Protein AF-A0A2W6DT19-F1 (afdb_monomer_lite)

pLDDT: mean 84.28, std 13.78, range [29.56, 94.94]

Foldseek 3Di:
DDPPQDFDKDKDKDDDPVLVVVLVVLQVVLADPPRPHDDLPPDDPVSNVSNVVSNVVSPIDMDMDTLGGCPPPVVVSVVSRVVVVVVVCVVVVNDDDDDDDDPPDD

Structure (mmCIF, N/CA/C/O backbone):
data_AF-A0A2W6DT19-F1
#
_entry.id   AF-A0A2W6DT19-F1
#
loop_
_atom_site.group_PDB
_atom_site.id
_atom_site.type_symbol
_atom_site.label_atom_id
_atom_site.label_alt_id
_atom_site.label_comp_id
_atom_site.label_asym_id
_atom_site.label_entity_id
_atom_site.label_seq_id
_atom_site.pdbx_PDB_ins_code
_atom_site.Cartn_x
_atom_site.Cartn_y
_atom_site.Cartn_z
_atom_site.occupancy
_atom_site.B_iso_or_equiv
_atom_site.auth_seq_id
_atom_site.auth_comp_id
_atom_site.auth_asym_id
_atom_site.auth_atom_id
_atom_site.pdbx_PDB_model_num
ATOM 1 N N . MET A 1 1 ? 31.521 -6.282 -8.330 1.00 31.81 1 MET A N 1
ATOM 2 C CA . MET A 1 1 ? 30.653 -5.478 -9.221 1.00 31.81 1 MET A CA 1
ATOM 3 C C . MET A 1 1 ? 29.199 -5.861 -8.966 1.00 31.81 1 MET A C 1
ATOM 5 O O . MET A 1 1 ? 28.799 -6.940 -9.372 1.00 31.81 1 MET A O 1
ATOM 9 N N . ALA A 1 2 ? 28.427 -5.040 -8.246 1.00 29.56 2 ALA A N 1
ATOM 10 C CA . ALA A 1 2 ? 26.996 -5.275 -8.023 1.00 29.56 2 ALA A CA 1
ATOM 11 C C . ALA A 1 2 ? 26.192 -4.372 -8.970 1.00 29.56 2 ALA A C 1
ATOM 13 O O . ALA A 1 2 ? 26.250 -3.147 -8.861 1.00 29.56 2 ALA A O 1
ATOM 14 N N . SER A 1 3 ? 25.495 -4.972 -9.935 1.00 41.66 3 SER A N 1
ATOM 15 C CA . SER A 1 3 ? 24.609 -4.260 -10.861 1.00 41.66 3 SER A CA 1
ATOM 16 C C . SER A 1 3 ? 23.431 -3.666 -10.078 1.00 41.66 3 SER A C 1
ATOM 18 O O . SER A 1 3 ? 22.606 -4.405 -9.548 1.00 41.66 3 SER A O 1
ATOM 20 N N . LYS A 1 4 ? 23.363 -2.332 -9.962 1.00 44.97 4 LYS A N 1
ATOM 21 C CA . LYS A 1 4 ? 22.259 -1.594 -9.319 1.00 44.97 4 LYS A CA 1
ATOM 22 C C . LYS A 1 4 ? 21.030 -1.534 -10.236 1.00 44.97 4 LYS A C 1
ATOM 24 O O . LYS A 1 4 ? 20.588 -0.450 -10.607 1.00 44.97 4 LYS A O 1
ATOM 29 N N . GLN A 1 5 ? 20.467 -2.677 -10.607 1.00 57.44 5 GLN A N 1
ATOM 30 C CA . GLN A 1 5 ? 19.097 -2.706 -11.118 1.00 57.44 5 GLN A CA 1
ATOM 31 C C . GLN A 1 5 ? 18.175 -3.142 -9.991 1.00 57.44 5 GLN A C 1
ATOM 33 O O . GLN A 1 5 ? 18.292 -4.254 -9.485 1.00 57.44 5 GLN A O 1
ATOM 38 N N . ARG A 1 6 ? 17.318 -2.212 -9.560 1.00 72.38 6 ARG A N 1
ATOM 39 C CA . ARG A 1 6 ? 16.275 -2.478 -8.572 1.00 72.38 6 ARG A CA 1
ATOM 40 C C . ARG A 1 6 ? 15.192 -3.330 -9.225 1.00 72.38 6 ARG A C 1
ATOM 42 O O . ARG A 1 6 ? 14.854 -3.116 -10.390 1.00 72.38 6 ARG A O 1
ATOM 49 N N . ASP A 1 7 ? 14.691 -4.292 -8.469 1.00 82.62 7 ASP A N 1
ATOM 50 C CA . ASP A 1 7 ? 13.514 -5.053 -8.856 1.00 82.62 7 ASP A CA 1
ATOM 51 C C . ASP A 1 7 ? 12.299 -4.126 -8.993 1.00 82.62 7 ASP A C 1
ATOM 53 O O . ASP A 1 7 ? 12.211 -3.088 -8.328 1.00 82.62 7 ASP A O 1
ATOM 57 N N . TYR A 1 8 ? 11.369 -4.505 -9.866 1.00 84.56 8 TYR A N 1
ATOM 58 C CA . TYR A 1 8 ? 10.085 -3.840 -10.000 1.00 84.56 8 TYR A CA 1
ATOM 59 C C . TYR A 1 8 ? 9.166 -4.318 -8.877 1.00 84.56 8 TYR A C 1
ATOM 61 O O . TYR A 1 8 ? 8.763 -5.483 -8.846 1.00 84.56 8 TYR A O 1
ATOM 69 N N . LEU A 1 9 ? 8.847 -3.418 -7.950 1.00 87.62 9 LEU A N 1
ATOM 70 C CA . LEU A 1 9 ? 7.953 -3.700 -6.833 1.00 87.62 9 LEU A CA 1
ATOM 71 C C . LEU A 1 9 ? 6.598 -3.044 -7.079 1.00 87.62 9 LEU A C 1
ATOM 73 O O . LEU A 1 9 ? 6.523 -1.851 -7.367 1.00 87.62 9 LEU A O 1
ATOM 77 N N . LEU A 1 10 ? 5.537 -3.821 -6.908 1.00 88.19 10 LEU A N 1
ATOM 78 C CA . LEU A 1 10 ? 4.161 -3.347 -6.875 1.00 88.19 10 LEU A CA 1
ATOM 79 C C . LEU A 1 10 ? 3.602 -3.612 -5.477 1.00 88.19 10 LEU A C 1
ATOM 81 O O . LEU A 1 10 ? 3.837 -4.672 -4.905 1.00 88.19 10 LEU A O 1
ATOM 85 N N . VAL A 1 11 ? 2.876 -2.652 -4.913 1.00 89.75 11 VAL A N 1
ATOM 86 C CA . VAL A 1 11 ? 2.263 -2.786 -3.587 1.00 89.75 11 VAL A CA 1
ATOM 87 C C . VAL A 1 11 ? 0.755 -2.687 -3.746 1.00 89.75 11 VAL A C 1
ATOM 89 O O . VAL A 1 11 ? 0.268 -1.710 -4.310 1.00 89.75 11 VAL A O 1
ATOM 92 N N . ALA A 1 12 ? 0.025 -3.679 -3.241 1.00 91.06 12 ALA A N 1
ATOM 93 C CA . ALA A 1 12 ? -1.426 -3.612 -3.108 1.00 91.06 12 ALA A CA 1
ATOM 94 C C . ALA A 1 12 ? -1.775 -3.468 -1.627 1.00 91.06 12 ALA A C 1
ATOM 96 O O . ALA A 1 12 ? -1.356 -4.290 -0.814 1.00 91.06 12 ALA A O 1
ATOM 97 N N . ALA A 1 13 ? -2.523 -2.422 -1.283 1.00 91.50 13 ALA A N 1
ATOM 98 C CA . ALA A 1 13 ? -3.056 -2.221 0.057 1.00 91.50 13 ALA A CA 1
ATOM 99 C C . ALA A 1 13 ? -4.546 -2.577 0.080 1.00 91.50 13 ALA A C 1
ATOM 101 O O . ALA A 1 13 ? -5.305 -2.149 -0.791 1.00 91.50 13 ALA A O 1
ATOM 102 N N . VAL A 1 14 ? -4.957 -3.342 1.085 1.00 90.88 14 VAL A N 1
ATOM 103 C CA . VAL A 1 14 ? -6.333 -3.776 1.317 1.00 90.88 14 VAL A CA 1
ATOM 104 C C . VAL A 1 14 ? -6.818 -3.168 2.625 1.00 90.88 14 VAL A C 1
ATOM 106 O O . VAL A 1 14 ? -6.153 -3.269 3.656 1.00 90.88 14 VAL A O 1
ATOM 109 N N . LEU A 1 15 ? -7.992 -2.542 2.572 1.00 90.12 15 LEU A N 1
ATOM 110 C CA . LEU A 1 15 ? -8.716 -2.035 3.733 1.00 90.12 15 LEU A CA 1
ATOM 111 C C . LEU A 1 15 ? -10.145 -2.569 3.711 1.00 90.12 15 LEU A C 1
ATOM 113 O O . LEU A 1 15 ? -10.714 -2.806 2.640 1.00 90.12 15 LEU A O 1
ATOM 117 N N . LEU A 1 16 ? -10.743 -2.717 4.892 1.00 88.69 16 LEU A N 1
ATOM 118 C CA . LEU A 1 16 ? -12.171 -2.987 4.991 1.00 88.69 16 LEU A CA 1
ATOM 119 C C . LEU A 1 16 ? -12.963 -1.747 4.543 1.00 88.69 16 LEU A C 1
ATOM 121 O O . LEU A 1 16 ? -12.549 -0.620 4.824 1.00 88.69 16 LEU A O 1
ATOM 125 N N . PRO A 1 17 ? -14.135 -1.917 3.900 1.00 88.31 17 PRO A N 1
ATOM 126 C CA . PRO A 1 17 ? -14.952 -0.784 3.466 1.00 88.31 17 PRO A CA 1
ATOM 127 C C . PRO A 1 17 ? -15.309 0.193 4.594 1.00 88.31 17 PRO A C 1
ATOM 129 O O . PRO A 1 17 ? -15.369 1.395 4.358 1.00 88.31 17 PRO A O 1
ATOM 132 N N . ALA A 1 18 ? -15.508 -0.314 5.816 1.00 91.12 18 ALA A N 1
ATOM 133 C CA . ALA A 1 18 ? -15.837 0.497 6.988 1.00 91.12 18 ALA A CA 1
ATOM 134 C C . ALA A 1 18 ? -14.695 1.436 7.422 1.00 91.12 18 ALA A C 1
ATOM 136 O O . ALA A 1 18 ? -14.961 2.505 7.968 1.00 91.12 18 ALA A O 1
ATOM 137 N N . ASP A 1 19 ? -13.443 1.074 7.132 1.00 91.44 19 ASP A N 1
ATOM 138 C CA . ASP A 1 19 ? -12.258 1.827 7.557 1.00 91.44 19 ASP A CA 1
ATOM 139 C C . ASP A 1 19 ? -11.777 2.816 6.487 1.00 91.44 19 ASP A C 1
ATOM 141 O O . ASP A 1 19 ? -10.959 3.696 6.762 1.00 91.44 19 ASP A O 1
ATOM 145 N N . LEU A 1 20 ? -12.299 2.707 5.259 1.00 89.94 20 LEU A N 1
ATOM 146 C CA . LEU A 1 20 ? -11.824 3.465 4.103 1.00 89.94 20 LEU A CA 1
ATOM 147 C C . LEU A 1 20 ? -11.918 4.984 4.311 1.00 89.94 20 LEU A C 1
ATOM 149 O O . LEU A 1 20 ? -10.966 5.709 4.017 1.00 89.94 20 LEU A O 1
ATOM 153 N N . ASP A 1 21 ? -13.041 5.476 4.836 1.00 92.94 21 ASP A N 1
ATOM 154 C CA . ASP A 1 21 ? -13.245 6.912 5.059 1.00 92.94 21 ASP A CA 1
ATOM 155 C C . ASP A 1 21 ? -12.357 7.452 6.183 1.00 92.94 21 ASP A C 1
ATOM 157 O O . ASP A 1 21 ? -11.815 8.557 6.075 1.00 92.94 21 ASP A O 1
ATOM 161 N N . ALA A 1 22 ? -12.172 6.671 7.249 1.00 93.94 22 ALA A N 1
ATOM 162 C CA . ALA A 1 22 ? -11.287 7.027 8.351 1.00 93.94 22 ALA A CA 1
ATOM 163 C C . ALA A 1 22 ? -9.827 7.081 7.879 1.00 93.94 22 ALA A C 1
ATOM 165 O O . ALA A 1 22 ? -9.154 8.093 8.079 1.00 93.94 22 ALA A O 1
ATOM 166 N N . ALA A 1 23 ? -9.369 6.053 7.160 1.00 93.44 23 ALA A N 1
ATOM 167 C CA . ALA A 1 23 ? -8.036 6.006 6.569 1.00 93.44 23 ALA A CA 1
ATOM 168 C C . ALA A 1 23 ? -7.798 7.183 5.612 1.00 93.44 23 ALA A C 1
ATOM 170 O O . ALA A 1 23 ? -6.770 7.861 5.690 1.00 93.44 23 ALA A O 1
ATOM 171 N N . ARG A 1 24 ? -8.779 7.496 4.753 1.00 91.38 24 ARG A N 1
ATOM 172 C CA . ARG A 1 24 ? -8.707 8.642 3.842 1.00 91.38 24 ARG A CA 1
ATOM 173 C C . ARG A 1 24 ? -8.558 9.951 4.613 1.00 91.38 24 ARG A C 1
ATOM 175 O O . ARG A 1 24 ? -7.678 10.738 4.284 1.00 91.38 24 ARG A O 1
ATOM 182 N N . ARG A 1 25 ? -9.358 10.182 5.658 1.00 93.44 25 ARG A N 1
ATOM 183 C CA . ARG A 1 25 ? -9.247 11.388 6.501 1.00 93.44 25 ARG A CA 1
ATOM 184 C C . ARG A 1 25 ? -7.868 11.506 7.150 1.00 93.44 25 ARG A C 1
ATOM 186 O O . ARG A 1 25 ? -7.262 12.572 7.056 1.00 93.44 25 ARG A O 1
ATOM 193 N N . THR A 1 26 ? -7.360 10.421 7.732 1.00 94.44 26 THR A N 1
ATOM 194 C CA . THR A 1 26 ? -6.030 10.372 8.359 1.00 94.44 26 THR A CA 1
ATOM 195 C C . THR A 1 26 ? -4.928 10.761 7.374 1.00 94.44 26 THR A C 1
ATOM 197 O O . THR A 1 26 ? -4.109 11.628 7.672 1.00 94.44 26 THR A O 1
ATOM 200 N N . LEU A 1 27 ? -4.929 10.182 6.170 1.00 92.06 27 LEU A N 1
ATOM 201 C CA . LEU A 1 27 ? -3.906 10.477 5.163 1.00 92.06 27 LEU A CA 1
ATOM 202 C C . LEU A 1 27 ? -4.066 11.878 4.556 1.00 92.06 27 LEU A C 1
ATOM 204 O O . LEU A 1 27 ? -3.075 12.577 4.351 1.00 92.06 27 LEU A O 1
ATOM 208 N N . HIS A 1 28 ? -5.296 12.332 4.303 1.00 91.25 28 HIS A N 1
ATOM 209 C CA . HIS A 1 28 ? -5.544 13.676 3.774 1.00 91.25 28 HIS A CA 1
ATOM 210 C C . HIS A 1 28 ? -5.123 14.781 4.748 1.00 91.25 28 HIS A C 1
ATOM 212 O O . HIS A 1 28 ? -4.642 15.817 4.298 1.00 91.25 28 HIS A O 1
ATOM 218 N N . ALA A 1 29 ? -5.234 14.559 6.061 1.00 92.06 29 ALA A N 1
ATOM 219 C CA . ALA A 1 29 ? -4.782 15.517 7.072 1.00 92.06 29 ALA A CA 1
ATOM 220 C C . ALA A 1 29 ? -3.263 15.779 7.025 1.00 92.06 29 ALA A C 1
ATOM 222 O O . ALA A 1 29 ? -2.795 16.806 7.511 1.00 92.06 29 ALA A O 1
ATOM 223 N N . LEU A 1 30 ? -2.487 14.875 6.418 1.00 91.88 30 LEU A N 1
ATOM 224 C CA . LEU A 1 30 ? -1.043 15.032 6.248 1.00 91.88 30 LEU A CA 1
ATOM 225 C C . LEU A 1 30 ? -0.658 15.809 4.985 1.00 91.88 30 LEU A C 1
ATOM 227 O O . LEU A 1 30 ? 0.513 16.174 4.837 1.00 91.88 30 LEU A O 1
ATOM 231 N N . VAL A 1 31 ? -1.595 16.051 4.067 1.00 90.81 31 VAL A N 1
ATOM 232 C CA . VAL A 1 31 ? -1.347 16.784 2.821 1.00 90.81 31 VAL A CA 1
ATOM 233 C C . VAL A 1 31 ? -1.186 18.272 3.135 1.00 90.81 31 VAL A C 1
ATOM 235 O O . VAL A 1 31 ? -2.089 18.905 3.675 1.00 90.81 31 VAL A O 1
ATOM 238 N N . MET A 1 32 ? -0.025 18.845 2.807 1.00 87.06 32 MET A N 1
ATOM 239 C CA . MET A 1 32 ? 0.245 20.265 3.058 1.00 87.06 32 MET A CA 1
ATOM 240 C C . MET A 1 32 ? -0.464 21.174 2.040 1.00 87.06 32 MET A C 1
ATOM 242 O O . MET A 1 32 ? -0.750 20.742 0.920 1.00 87.06 32 MET A O 1
ATOM 246 N N . PRO A 1 33 ? -0.703 22.456 2.371 1.00 85.75 33 PRO A N 1
ATOM 247 C CA . PRO A 1 33 ? -1.210 23.426 1.404 1.00 85.75 33 PRO A CA 1
ATOM 248 C C . PRO A 1 33 ? -0.373 23.439 0.114 1.00 85.75 33 PRO A C 1
ATOM 250 O O . PRO A 1 33 ? 0.854 23.483 0.157 1.00 85.75 33 PRO A O 1
ATOM 253 N N . GLY A 1 34 ? -1.041 23.370 -1.041 1.00 85.12 34 GLY A N 1
ATOM 254 C CA . GLY A 1 34 ? -0.395 23.311 -2.361 1.00 85.12 34 GLY A CA 1
ATOM 255 C C . GLY A 1 34 ? 0.066 21.915 -2.801 1.00 85.12 34 GLY A C 1
ATOM 256 O O . GLY A 1 34 ? 0.410 21.726 -3.968 1.00 85.12 34 GLY A O 1
ATOM 257 N N . GLN A 1 35 ? 0.022 20.913 -1.920 1.00 83.31 35 GLN A N 1
ATOM 258 C CA . GLN A 1 35 ? 0.304 19.523 -2.262 1.00 83.31 35 GLN A CA 1
ATOM 259 C C . GLN A 1 35 ? -0.986 18.825 -2.718 1.00 83.31 35 GLN A C 1
ATOM 261 O O . GLN A 1 35 ? -1.997 18.848 -2.027 1.00 83.31 35 GLN A O 1
ATOM 266 N N . ARG A 1 36 ? -0.968 18.182 -3.894 1.00 82.38 36 ARG A N 1
ATOM 267 C CA . ARG A 1 36 ? -2.125 17.405 -4.390 1.00 82.38 36 ARG A CA 1
ATOM 268 C C . ARG A 1 36 ? -2.147 15.963 -3.880 1.00 82.38 36 ARG A C 1
ATOM 270 O O . ARG A 1 36 ? -3.217 15.374 -3.790 1.00 82.38 36 ARG A O 1
ATOM 277 N N . ARG A 1 37 ? -0.973 15.389 -3.598 1.00 83.69 37 ARG A N 1
ATOM 278 C CA . ARG A 1 37 ? -0.774 13.987 -3.190 1.00 83.69 37 ARG A CA 1
ATOM 279 C C . ARG A 1 37 ? 0.379 13.888 -2.196 1.00 83.69 37 ARG A C 1
ATOM 281 O O . ARG A 1 37 ? 1.356 14.624 -2.339 1.00 83.69 37 ARG A O 1
ATOM 288 N N . LEU A 1 38 ? 0.309 12.960 -1.242 1.00 85.44 38 LEU A N 1
ATOM 289 C CA . LEU A 1 38 ? 1.443 12.642 -0.368 1.00 85.44 38 LEU A CA 1
ATOM 290 C C . LEU A 1 38 ? 2.608 12.095 -1.206 1.00 85.44 38 LEU A C 1
ATOM 292 O O . LEU A 1 38 ? 2.453 11.102 -1.908 1.00 85.44 38 LEU A O 1
ATOM 296 N N . HIS A 1 39 ? 3.775 12.738 -1.140 1.00 83.38 39 HIS A N 1
ATOM 297 C CA . HIS A 1 39 ? 4.970 12.302 -1.860 1.00 83.38 39 HIS A CA 1
ATOM 298 C C . HIS A 1 39 ? 6.146 12.197 -0.899 1.00 83.38 39 HIS A C 1
ATOM 300 O O . HIS A 1 39 ? 6.654 13.204 -0.422 1.00 83.38 39 HIS A O 1
ATOM 306 N N . ILE A 1 40 ? 6.612 10.977 -0.637 1.00 84.50 40 ILE A N 1
ATOM 307 C CA . ILE A 1 40 ? 7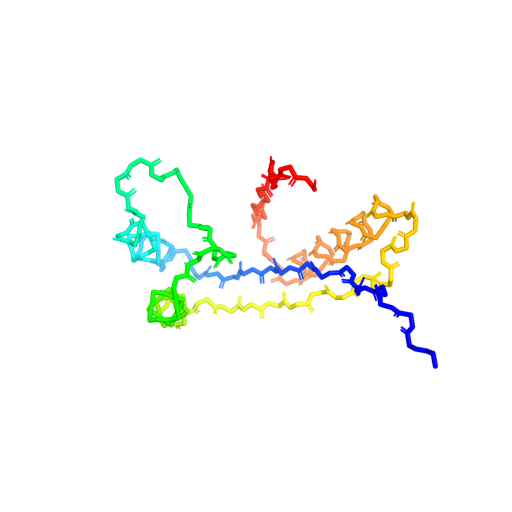.552 10.720 0.458 1.00 84.50 40 ILE A CA 1
ATOM 308 C C . ILE A 1 40 ? 9.019 11.038 0.118 1.00 84.50 40 ILE A C 1
ATOM 310 O O . ILE A 1 40 ? 9.820 11.288 1.016 1.00 84.50 40 ILE A O 1
ATOM 314 N N . LYS A 1 41 ? 9.406 11.050 -1.168 1.00 83.81 41 LYS A N 1
ATOM 315 C CA . LYS A 1 41 ? 10.821 11.086 -1.610 1.00 83.81 41 LYS A CA 1
ATOM 316 C C . LYS A 1 41 ? 11.604 12.283 -1.064 1.00 83.81 41 LYS A C 1
ATOM 318 O O . LYS A 1 41 ? 12.781 12.141 -0.752 1.00 83.81 41 LYS A O 1
ATOM 323 N N . LYS A 1 42 ? 10.958 13.450 -0.969 1.00 85.62 42 LYS A N 1
ATOM 324 C CA . LYS A 1 42 ? 11.578 14.727 -0.567 1.00 85.62 42 LYS A CA 1
ATOM 325 C C . LYS A 1 42 ? 11.217 15.165 0.857 1.00 85.62 42 LYS A C 1
ATOM 327 O O . LYS A 1 42 ? 11.597 16.256 1.264 1.00 85.62 42 LYS A O 1
ATOM 332 N N . GLU A 1 43 ? 10.496 14.334 1.604 1.00 88.69 43 GLU A N 1
ATOM 333 C CA . GLU A 1 43 ? 10.093 14.664 2.972 1.00 88.69 43 GLU A CA 1
ATOM 334 C C . GLU A 1 43 ? 11.288 14.620 3.929 1.00 88.69 43 GLU A C 1
ATOM 336 O O . GLU A 1 43 ? 12.216 13.823 3.748 1.00 88.69 43 GLU A O 1
ATOM 341 N N . SER A 1 44 ? 11.258 15.455 4.970 1.00 91.88 44 SER A N 1
ATOM 342 C CA . SER A 1 44 ? 12.223 15.384 6.071 1.00 91.88 44 SER A CA 1
ATOM 343 C C . SER A 1 44 ? 12.054 14.077 6.851 1.00 91.88 44 SER A C 1
ATOM 345 O O . SER A 1 44 ? 10.997 13.449 6.807 1.00 91.88 44 SER A O 1
ATOM 347 N N . ASN A 1 45 ? 13.078 13.644 7.592 1.00 94.12 45 ASN A N 1
ATOM 348 C CA . ASN A 1 45 ? 12.983 12.405 8.375 1.00 94.12 45 ASN A CA 1
ATOM 349 C C . ASN A 1 45 ? 11.829 12.411 9.399 1.00 94.12 45 ASN A C 1
ATOM 351 O O . ASN A 1 45 ? 11.083 11.433 9.409 1.00 94.12 45 ASN A O 1
ATOM 355 N N . PRO A 1 46 ? 11.601 13.486 10.186 1.00 94.31 46 PRO A N 1
ATOM 356 C CA . PRO A 1 46 ? 10.459 13.539 11.101 1.00 94.31 46 PRO A CA 1
ATOM 357 C C . PRO A 1 46 ? 9.114 13.432 10.378 1.00 94.31 46 PRO A C 1
ATOM 359 O O . PRO A 1 46 ? 8.222 12.709 10.811 1.00 94.31 46 PRO A O 1
ATOM 362 N N . ARG A 1 47 ? 8.974 14.110 9.233 1.00 92.88 47 ARG A N 1
ATOM 363 C CA . ARG A 1 47 ? 7.731 14.083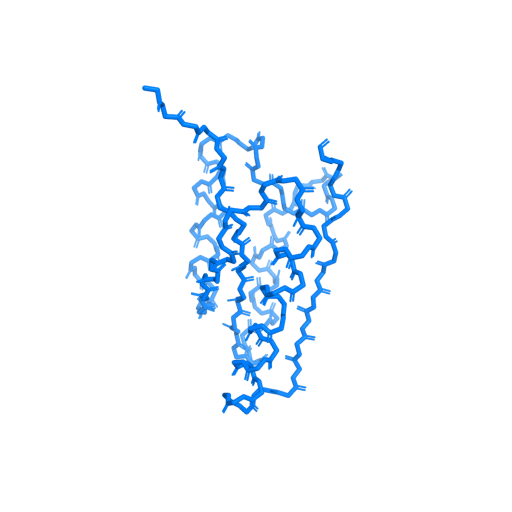 8.459 1.00 92.88 47 ARG A CA 1
ATOM 364 C C . ARG A 1 47 ? 7.496 12.730 7.791 1.00 92.88 47 ARG A C 1
ATOM 366 O O . ARG A 1 47 ? 6.369 12.251 7.762 1.00 92.88 47 ARG A O 1
ATOM 373 N N . ARG A 1 48 ? 8.561 12.083 7.314 1.00 94.25 48 ARG A N 1
ATOM 374 C CA . ARG A 1 48 ? 8.523 10.713 6.793 1.00 94.25 48 ARG A CA 1
ATOM 375 C C . ARG A 1 48 ? 8.022 9.728 7.848 1.00 94.25 48 ARG A C 1
ATOM 377 O O . ARG A 1 48 ? 7.160 8.920 7.528 1.00 94.25 48 ARG A O 1
ATOM 384 N N . ALA A 1 49 ? 8.542 9.818 9.074 1.00 94.44 49 ALA A N 1
ATOM 385 C CA . ALA A 1 49 ? 8.103 8.982 10.189 1.00 94.44 49 ALA A CA 1
ATOM 386 C C . ALA A 1 49 ? 6.611 9.192 10.481 1.00 94.44 49 ALA A C 1
ATOM 388 O O . ALA A 1 49 ? 5.855 8.233 10.437 1.00 94.44 49 ALA A O 1
ATOM 389 N N . ALA A 1 5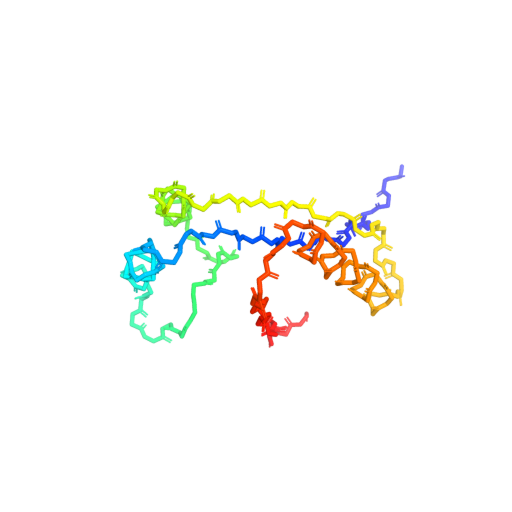0 ? 6.165 10.447 10.608 1.00 94.06 50 ALA A N 1
ATOM 390 C CA . ALA A 1 50 ? 4.752 10.759 10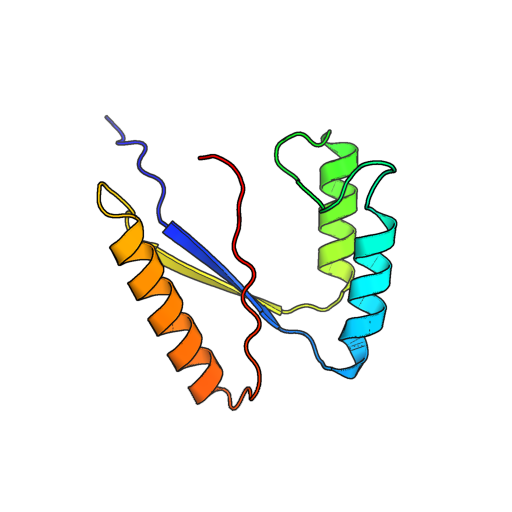.835 1.00 94.06 50 ALA A CA 1
ATOM 391 C C . ALA A 1 50 ? 3.820 10.211 9.736 1.00 94.06 50 ALA A C 1
ATOM 393 O O . ALA A 1 50 ? 2.728 9.731 10.030 1.00 94.06 50 ALA A O 1
ATOM 394 N N . ILE A 1 51 ? 4.245 10.257 8.466 1.00 93.75 51 ILE A N 1
ATOM 395 C CA . ILE A 1 51 ? 3.487 9.665 7.353 1.00 93.75 51 ILE A CA 1
ATOM 396 C C . ILE A 1 51 ? 3.416 8.139 7.485 1.00 93.75 51 ILE A C 1
ATOM 398 O O . ILE A 1 51 ? 2.346 7.565 7.298 1.00 93.75 51 ILE A O 1
ATOM 402 N N . ILE A 1 52 ? 4.534 7.481 7.799 1.00 93.31 52 ILE A N 1
ATOM 403 C CA . ILE A 1 52 ? 4.585 6.022 7.970 1.00 93.31 52 ILE A CA 1
ATOM 404 C C . ILE A 1 52 ? 3.704 5.589 9.147 1.00 93.31 52 ILE A C 1
ATOM 406 O O . ILE A 1 52 ? 2.906 4.669 8.987 1.00 93.31 52 ILE A O 1
ATOM 410 N N . ASP A 1 53 ? 3.787 6.283 10.281 1.00 94.94 53 ASP A N 1
ATOM 411 C CA . ASP A 1 53 ? 2.985 5.996 11.473 1.00 94.94 53 ASP A CA 1
ATOM 412 C C . ASP A 1 53 ? 1.485 6.146 11.186 1.00 94.94 53 ASP A C 1
ATOM 414 O O . ASP A 1 53 ? 0.673 5.315 11.593 1.00 94.94 53 ASP A O 1
ATOM 418 N N . ALA A 1 54 ? 1.107 7.174 10.422 1.00 94.62 54 ALA A N 1
ATOM 419 C CA . ALA A 1 54 ? -0.273 7.377 10.004 1.00 94.62 54 ALA A CA 1
ATOM 420 C C . ALA A 1 54 ? -0.772 6.302 9.030 1.00 94.62 54 ALA A C 1
ATOM 422 O O . ALA A 1 54 ? -1.930 5.913 9.113 1.00 94.62 54 ALA A O 1
ATOM 423 N N . ILE A 1 55 ? 0.073 5.808 8.119 1.00 92.81 55 ILE A N 1
ATOM 424 C CA . ILE A 1 55 ? -0.282 4.676 7.249 1.00 92.81 55 ILE A CA 1
ATOM 425 C C . ILE A 1 55 ? -0.465 3.412 8.098 1.00 92.81 55 ILE A C 1
ATOM 427 O O . ILE A 1 55 ? -1.467 2.715 7.944 1.00 92.81 55 ILE A O 1
ATOM 431 N N . ALA A 1 56 ? 0.459 3.142 9.023 1.00 93.31 56 ALA A N 1
ATOM 432 C CA . ALA A 1 56 ? 0.409 1.972 9.895 1.00 93.31 56 ALA A CA 1
ATOM 433 C C . ALA A 1 56 ? -0.830 1.962 10.808 1.00 93.31 56 ALA A C 1
ATOM 435 O O . ALA A 1 56 ? -1.361 0.895 11.109 1.00 93.31 56 ALA A O 1
ATOM 436 N N . SER A 1 57 ? -1.334 3.134 11.207 1.00 94.12 57 SER A N 1
ATOM 437 C CA . SER A 1 57 ? -2.536 3.243 12.042 1.00 94.12 57 SER A CA 1
ATOM 438 C C . SER A 1 57 ? -3.856 3.051 11.287 1.00 94.12 57 SER A C 1
ATOM 440 O O . SER A 1 57 ? -4.895 2.909 11.926 1.00 94.12 57 SER A O 1
ATOM 442 N N . THR A 1 58 ? -3.845 3.000 9.947 1.00 93.12 58 THR A N 1
ATOM 443 C CA . THR A 1 58 ? -5.070 2.786 9.148 1.00 93.12 58 THR A CA 1
ATOM 444 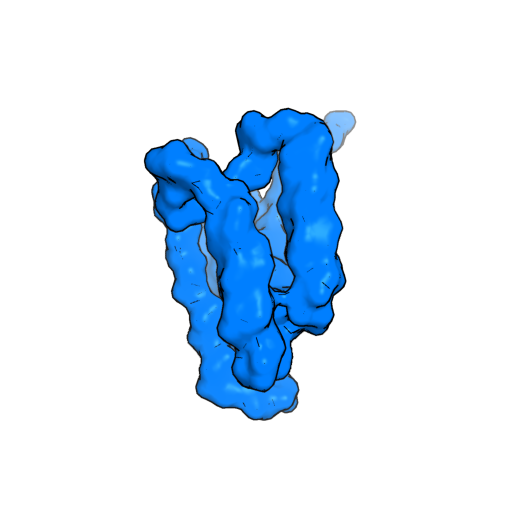C C . THR A 1 58 ? -5.622 1.361 9.219 1.00 93.12 58 THR A C 1
ATOM 446 O O . THR A 1 58 ? -6.740 1.130 8.768 1.00 93.12 58 THR A O 1
ATOM 449 N N . GLY A 1 59 ? -4.839 0.399 9.720 1.00 87.88 59 GLY A N 1
ATOM 450 C CA . GLY A 1 59 ? -5.197 -1.022 9.681 1.00 87.88 59 GLY A CA 1
ATOM 451 C C . GLY A 1 59 ? -5.082 -1.661 8.291 1.00 87.88 59 GLY A C 1
ATOM 452 O O . GLY A 1 59 ? -5.493 -2.806 8.115 1.00 87.88 59 GLY A O 1
ATOM 453 N N . ALA A 1 60 ? -4.521 -0.954 7.303 1.00 91.44 60 ALA A N 1
ATOM 454 C CA . ALA A 1 60 ? -4.307 -1.499 5.970 1.00 91.44 60 ALA A CA 1
ATOM 455 C C . ALA A 1 60 ? -3.348 -2.698 5.994 1.00 91.44 60 ALA A C 1
ATOM 457 O O . ALA A 1 60 ? -2.245 -2.623 6.539 1.00 91.44 60 ALA A O 1
ATOM 458 N N . ALA A 1 61 ? -3.739 -3.781 5.327 1.00 91.12 61 ALA A N 1
ATOM 459 C CA . ALA A 1 61 ? -2.841 -4.882 5.010 1.00 91.12 61 ALA A CA 1
ATOM 460 C C . ALA A 1 61 ? -2.199 -4.610 3.648 1.00 91.12 61 ALA A C 1
ATOM 462 O O . ALA A 1 61 ? -2.905 -4.322 2.684 1.00 91.12 61 ALA A O 1
ATOM 463 N N . ALA A 1 62 ? -0.874 -4.690 3.552 1.00 91.81 62 ALA A N 1
ATOM 464 C CA . ALA A 1 62 ? -0.160 -4.460 2.301 1.00 91.81 62 ALA A CA 1
ATOM 465 C C . ALA A 1 62 ? 0.587 -5.717 1.851 1.00 91.81 62 ALA A C 1
ATOM 467 O O . ALA A 1 62 ? 1.356 -6.296 2.618 1.00 91.81 62 ALA A O 1
ATOM 468 N N . THR A 1 63 ? 0.410 -6.082 0.583 1.00 93.19 63 THR A N 1
ATOM 469 C CA . THR A 1 63 ? 1.152 -7.157 -0.084 1.00 93.19 63 THR A CA 1
ATOM 470 C C . THR 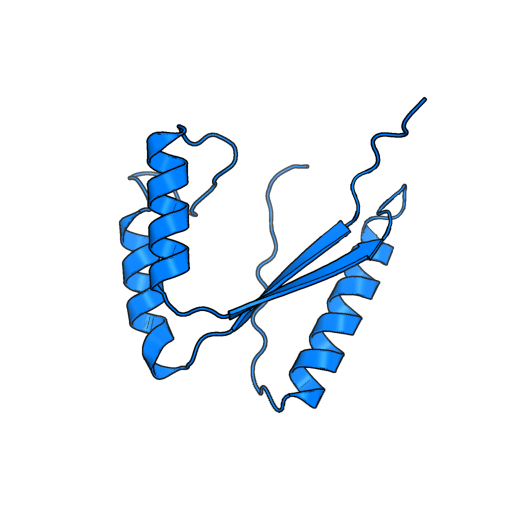A 1 63 ? 2.130 -6.550 -1.083 1.00 93.19 63 THR A C 1
ATOM 472 O O . THR A 1 63 ? 1.755 -5.694 -1.888 1.00 93.19 63 THR A O 1
ATOM 475 N N . ILE A 1 64 ? 3.391 -6.989 -1.033 1.00 91.44 64 ILE A N 1
ATOM 476 C CA . ILE A 1 64 ? 4.445 -6.564 -1.960 1.00 91.44 64 ILE A CA 1
ATOM 477 C C . ILE A 1 64 ? 4.650 -7.657 -3.007 1.00 91.44 64 ILE A C 1
ATOM 479 O O . ILE A 1 64 ? 5.077 -8.764 -2.686 1.00 91.44 64 ILE A O 1
ATOM 483 N N . TYR A 1 65 ? 4.407 -7.319 -4.266 1.00 90.38 65 TYR A N 1
ATOM 484 C CA . TYR A 1 65 ? 4.667 -8.168 -5.420 1.00 90.38 65 TYR A CA 1
ATOM 485 C C . TYR A 1 65 ? 5.995 -7.749 -6.041 1.00 90.38 65 TYR A C 1
ATOM 487 O O . TYR A 1 65 ? 6.180 -6.591 -6.421 1.00 90.38 65 TYR A O 1
ATOM 495 N N . ASN A 1 66 ? 6.925 -8.693 -6.153 1.00 89.06 66 ASN A N 1
ATOM 496 C CA . ASN A 1 66 ? 8.192 -8.489 -6.842 1.00 89.06 66 ASN A CA 1
ATOM 497 C C . ASN A 1 66 ? 8.103 -9.110 -8.243 1.00 89.06 66 ASN A C 1
ATOM 499 O O . ASN A 1 66 ? 8.061 -10.330 -8.378 1.00 89.06 66 ASN A O 1
ATOM 503 N N . ALA A 1 67 ? 8.080 -8.271 -9.281 1.00 86.56 67 ALA A N 1
ATOM 504 C CA . ALA A 1 67 ? 8.032 -8.709 -10.679 1.00 86.56 67 ALA A CA 1
ATOM 505 C C . ALA A 1 67 ? 9.433 -8.963 -11.278 1.00 86.56 67 ALA A C 1
ATOM 507 O O . ALA A 1 67 ? 9.593 -9.071 -12.495 1.00 86.56 67 ALA A O 1
ATOM 508 N N . GLY A 1 68 ? 10.456 -9.063 -10.428 1.00 83.06 68 GLY A N 1
ATOM 509 C CA . GLY A 1 68 ? 11.847 -9.251 -10.807 1.00 83.06 68 GLY A CA 1
ATOM 510 C C . GLY A 1 68 ? 12.474 -7.990 -11.397 1.00 83.06 68 GLY A C 1
ATOM 511 O O . GLY A 1 68 ? 11.974 -6.873 -11.252 1.00 83.06 68 GLY A O 1
ATOM 512 N N . ARG A 1 69 ? 13.612 -8.154 -12.075 1.00 79.94 69 ARG A N 1
ATOM 513 C CA . ARG A 1 69 ? 14.367 -7.023 -12.625 1.00 79.94 69 ARG A CA 1
ATOM 514 C C . ARG A 1 69 ? 13.592 -6.342 -13.751 1.00 79.94 69 ARG A C 1
ATOM 516 O O . ARG A 1 69 ? 13.403 -6.929 -14.812 1.00 79.94 69 ARG A O 1
ATOM 523 N N . ALA A 1 70 ? 13.274 -5.062 -13.560 1.00 68.56 70 ALA A N 1
ATOM 524 C CA . ALA A 1 70 ? 12.614 -4.246 -14.582 1.00 68.56 70 ALA A CA 1
ATOM 525 C C . ALA A 1 70 ? 13.497 -4.020 -15.826 1.00 68.56 70 ALA A C 1
ATOM 527 O O . ALA A 1 70 ? 12.996 -3.863 -16.937 1.00 68.56 70 ALA A O 1
ATOM 528 N N . GLY A 1 71 ? 14.827 -4.071 -15.673 1.00 68.69 71 GLY A N 1
ATOM 529 C CA . GLY A 1 71 ? 15.753 -4.124 -16.804 1.00 68.69 71 GLY A CA 1
ATOM 530 C C . GLY A 1 71 ? 15.550 -2.995 -17.827 1.00 68.69 71 GLY A C 1
ATOM 531 O O . GLY A 1 71 ? 15.354 -1.839 -17.472 1.00 68.69 71 GLY A O 1
ATOM 532 N N . ARG A 1 72 ? 15.599 -3.352 -19.118 1.00 66.06 72 ARG A N 1
ATOM 533 C CA . ARG A 1 72 ? 15.199 -2.495 -20.253 1.00 66.06 72 ARG A CA 1
ATOM 534 C C . ARG A 1 72 ? 13.701 -2.594 -20.584 1.00 66.06 72 ARG A C 1
ATOM 536 O O . ARG A 1 72 ? 13.274 -2.028 -21.582 1.00 66.06 72 ARG A O 1
ATOM 543 N N . ASN A 1 73 ? 12.925 -3.356 -19.813 1.00 81.25 73 ASN A N 1
ATOM 544 C CA . ASN A 1 73 ? 11.546 -3.698 -20.148 1.00 81.25 73 ASN A CA 1
ATOM 545 C C . ASN A 1 73 ? 10.624 -3.546 -18.932 1.00 81.25 73 ASN A C 1
ATOM 547 O O . ASN A 1 73 ? 9.957 -4.483 -18.494 1.00 81.25 73 ASN A O 1
ATOM 551 N N . GLU A 1 74 ? 10.609 -2.332 -18.385 1.00 81.56 74 GLU A N 1
ATOM 552 C CA . GLU A 1 74 ? 9.759 -1.957 -17.256 1.00 81.56 74 GLU A CA 1
ATOM 553 C C . GLU A 1 74 ? 8.274 -2.189 -17.555 1.00 81.56 74 GLU A C 1
ATOM 555 O O . GLU A 1 74 ? 7.529 -2.622 -16.679 1.00 81.56 74 GLU A O 1
ATOM 560 N N . LEU A 1 75 ? 7.859 -1.998 -18.812 1.00 84.62 75 LEU A N 1
ATOM 561 C CA . LEU A 1 75 ? 6.498 -2.279 -19.258 1.00 84.62 75 LEU A CA 1
ATOM 562 C C . LEU A 1 75 ? 6.112 -3.748 -19.032 1.00 84.62 75 LEU A C 1
ATOM 564 O O . LEU A 1 75 ? 5.049 -4.012 -18.476 1.00 84.62 75 LEU A O 1
ATOM 568 N N . ALA A 1 76 ? 6.980 -4.696 -19.402 1.00 85.94 76 ALA A N 1
ATOM 569 C CA . ALA A 1 76 ? 6.719 -6.119 -19.184 1.00 85.94 76 ALA A CA 1
ATOM 570 C C . ALA A 1 76 ? 6.714 -6.491 -17.694 1.00 85.94 76 ALA A C 1
ATOM 572 O O . ALA A 1 76 ? 5.878 -7.285 -17.262 1.00 85.94 76 ALA A O 1
ATOM 573 N N . ALA A 1 77 ? 7.606 -5.899 -16.891 1.00 86.81 77 ALA A N 1
ATOM 574 C CA . ALA A 1 77 ? 7.612 -6.111 -15.443 1.00 86.81 77 ALA A CA 1
ATOM 575 C C . ALA A 1 77 ? 6.321 -5.582 -14.792 1.00 86.81 77 ALA A C 1
ATOM 577 O O . ALA A 1 77 ? 5.699 -6.277 -13.988 1.00 86.81 77 ALA A O 1
ATOM 578 N N . ARG A 1 78 ? 5.861 -4.395 -15.207 1.00 86.06 78 ARG A N 1
ATOM 579 C CA . ARG A 1 78 ? 4.585 -3.812 -14.778 1.00 86.06 78 ARG A CA 1
ATOM 580 C C . ARG A 1 78 ? 3.398 -4.680 -15.174 1.00 86.06 78 ARG A C 1
ATOM 582 O O . ARG A 1 78 ? 2.524 -4.921 -14.346 1.00 86.06 78 ARG A O 1
ATOM 589 N N . GLU A 1 79 ? 3.355 -5.146 -16.419 1.00 88.94 79 GLU A N 1
ATOM 590 C CA . GLU A 1 79 ? 2.286 -6.022 -16.898 1.00 88.94 79 GLU A CA 1
ATOM 591 C C . GLU A 1 79 ? 2.230 -7.322 -16.085 1.00 88.94 79 GLU A C 1
ATOM 593 O O . GLU A 1 79 ? 1.164 -7.704 -15.603 1.00 88.94 79 GLU A O 1
ATOM 598 N N . SER A 1 80 ? 3.379 -7.968 -15.876 1.00 88.69 80 SER A N 1
ATOM 599 C CA . SER A 1 80 ? 3.495 -9.191 -15.074 1.00 88.69 80 SER A CA 1
ATOM 600 C C . SER A 1 80 ? 3.038 -8.983 -13.624 1.00 88.69 80 SER A C 1
ATOM 602 O O . SER A 1 80 ? 2.233 -9.759 -13.095 1.00 88.69 80 SER A O 1
ATOM 604 N N . GLY A 1 81 ? 3.483 -7.889 -12.996 1.00 89.94 81 GLY A N 1
ATOM 605 C CA . GLY A 1 81 ? 3.066 -7.514 -11.646 1.00 89.94 81 GLY A CA 1
ATOM 606 C C . GLY A 1 81 ? 1.557 -7.290 -11.552 1.00 89.94 81 GLY A C 1
ATOM 607 O O . GLY A 1 81 ? 0.904 -7.851 -10.675 1.00 89.94 81 GLY A O 1
ATOM 608 N N . LEU A 1 82 ? 0.978 -6.541 -12.495 1.00 89.75 82 LEU A N 1
ATOM 609 C CA . LEU A 1 82 ? -0.458 -6.265 -12.506 1.00 89.75 82 LEU A CA 1
ATOM 610 C C . LEU A 1 82 ? -1.292 -7.532 -12.732 1.00 89.75 82 LEU A C 1
ATOM 612 O O . LEU A 1 82 ? -2.304 -7.718 -12.061 1.00 89.75 82 LEU A O 1
ATOM 616 N N . ARG A 1 83 ? -0.864 -8.429 -13.630 1.00 92.38 83 ARG A N 1
ATOM 617 C CA . ARG A 1 83 ? -1.529 -9.727 -13.844 1.00 92.38 83 ARG A CA 1
ATOM 618 C C . ARG A 1 83 ? -1.549 -10.559 -12.565 1.00 92.38 83 ARG A C 1
ATOM 620 O O . ARG A 1 83 ? -2.585 -11.130 -12.237 1.00 92.38 83 ARG A O 1
ATOM 627 N N . THR A 1 84 ? -0.434 -10.581 -11.837 1.00 92.69 84 THR A N 1
ATOM 628 C CA . THR A 1 84 ? -0.332 -11.281 -10.550 1.00 92.69 84 THR A CA 1
ATOM 629 C C . THR A 1 84 ? -1.298 -10.696 -9.521 1.00 92.69 84 THR A C 1
ATOM 631 O O . THR A 1 84 ? -2.051 -11.448 -8.911 1.00 92.69 84 THR A O 1
ATOM 634 N N . VAL A 1 85 ? -1.349 -9.365 -9.383 1.00 92.62 85 VAL A N 1
ATOM 635 C CA . VAL A 1 85 ? -2.291 -8.695 -8.466 1.00 92.62 85 VAL A CA 1
ATOM 636 C C . VAL A 1 85 ? -3.736 -9.018 -8.819 1.00 92.62 85 VAL A C 1
ATOM 638 O O . VAL A 1 85 ? -4.515 -9.364 -7.941 1.00 92.62 85 VAL A O 1
ATOM 641 N N . VAL A 1 86 ? -4.112 -8.929 -10.096 1.00 92.50 86 VAL A N 1
ATOM 642 C CA . VAL A 1 86 ? -5.491 -9.204 -10.528 1.00 92.50 86 VAL A CA 1
ATOM 643 C C . VAL A 1 86 ? -5.887 -10.652 -10.235 1.00 92.50 86 VAL A C 1
ATOM 645 O O . VAL A 1 86 ? -6.999 -10.890 -9.764 1.00 92.50 86 VAL A O 1
ATOM 648 N N . ALA A 1 87 ? -4.990 -11.610 -10.481 1.00 92.88 87 ALA A N 1
ATOM 649 C CA . ALA A 1 87 ? -5.241 -13.016 -10.181 1.00 92.88 87 ALA A CA 1
ATOM 650 C C . ALA A 1 87 ? -5.423 -13.259 -8.674 1.00 92.88 87 ALA A C 1
ATOM 652 O O . ALA A 1 87 ? -6.371 -13.932 -8.277 1.00 92.88 87 ALA A O 1
ATOM 653 N N . ASP A 1 88 ? -4.555 -12.673 -7.847 1.00 92.50 88 ASP A N 1
ATOM 654 C CA . ASP A 1 88 ? -4.599 -12.800 -6.387 1.00 92.50 88 ASP A CA 1
ATOM 655 C C . ASP A 1 88 ? -5.874 -12.176 -5.799 1.00 92.50 88 ASP A C 1
ATOM 657 O O . ASP A 1 88 ? -6.630 -12.817 -5.070 1.00 92.50 88 ASP A O 1
ATOM 661 N N . VAL A 1 89 ? -6.194 -10.952 -6.224 1.00 91.12 89 VAL A N 1
ATOM 662 C CA . VAL A 1 89 ? -7.401 -10.227 -5.809 1.00 91.12 89 VAL A CA 1
ATOM 663 C C . VAL A 1 89 ? -8.670 -10.990 -6.206 1.00 91.12 89 VAL A C 1
ATOM 665 O O . VAL A 1 89 ? -9.600 -11.099 -5.404 1.00 91.12 89 VAL A O 1
ATOM 668 N N . GLY A 1 90 ? -8.698 -11.572 -7.409 1.00 91.12 90 GLY A N 1
ATOM 669 C CA . GLY A 1 90 ? -9.801 -12.421 -7.857 1.00 91.12 90 GLY A CA 1
ATOM 670 C C . GLY A 1 90 ? -9.943 -13.704 -7.033 1.00 91.12 90 GLY A C 1
ATOM 671 O O . GLY A 1 90 ? -11.054 -14.049 -6.631 1.00 91.12 90 GLY A O 1
ATOM 672 N N . ALA A 1 91 ? -8.833 -14.385 -6.734 1.00 93.00 91 ALA A N 1
ATOM 673 C CA . ALA A 1 91 ? -8.824 -15.605 -5.925 1.00 93.00 91 ALA A CA 1
ATOM 674 C C . ALA A 1 91 ? -9.267 -15.356 -4.472 1.00 93.00 91 ALA A C 1
ATOM 676 O O . ALA A 1 91 ? -9.958 -16.187 -3.886 1.00 93.00 91 ALA A O 1
ATOM 677 N N . ALA A 1 92 ? -8.934 -14.189 -3.916 1.00 90.00 92 ALA A N 1
ATOM 678 C CA . ALA A 1 92 ? -9.362 -13.754 -2.588 1.00 90.00 92 ALA A CA 1
ATOM 679 C C . ALA A 1 92 ? -10.832 -13.279 -2.528 1.00 90.00 92 ALA A C 1
ATOM 681 O O . ALA A 1 92 ? -11.328 -12.925 -1.457 1.00 90.00 92 ALA A O 1
ATOM 682 N N . GLY A 1 93 ? -11.552 -13.257 -3.658 1.00 89.38 93 GLY A N 1
ATOM 683 C CA . GLY A 1 93 ? -12.958 -12.843 -3.718 1.00 89.38 93 GLY A CA 1
ATOM 684 C C . GLY A 1 93 ? -13.174 -11.330 -3.607 1.00 89.38 93 GLY A C 1
ATOM 685 O O . GLY A 1 93 ? -14.297 -10.873 -3.371 1.00 89.38 93 GLY A O 1
ATOM 686 N N . HIS A 1 94 ? -12.122 -10.528 -3.780 1.00 86.62 94 HIS A N 1
ATOM 687 C CA . HIS A 1 94 ? -12.242 -9.077 -3.807 1.00 86.62 94 HIS A CA 1
ATOM 688 C C . HIS A 1 94 ? -12.955 -8.625 -5.089 1.00 86.62 94 HIS A C 1
ATOM 690 O O . HIS A 1 94 ? -12.660 -9.072 -6.195 1.00 86.62 94 HIS A O 1
ATOM 696 N N . ARG A 1 95 ? -13.917 -7.709 -4.941 1.00 82.50 95 ARG A N 1
ATOM 697 C CA . ARG A 1 95 ? -14.807 -7.293 -6.041 1.00 82.50 95 ARG A CA 1
ATOM 698 C C . ARG A 1 95 ? -14.363 -6.025 -6.760 1.00 82.50 95 ARG A C 1
ATOM 700 O O . ARG A 1 95 ? -14.856 -5.743 -7.847 1.00 82.50 95 ARG A O 1
ATOM 707 N N . ILE A 1 96 ? -13.504 -5.231 -6.128 1.00 82.94 96 ILE A N 1
ATOM 708 C CA . ILE A 1 96 ? -13.090 -3.918 -6.617 1.00 82.94 96 ILE A CA 1
ATOM 709 C C . ILE A 1 96 ? -11.581 -3.806 -6.430 1.00 82.94 96 ILE A C 1
ATOM 711 O O . ILE A 1 96 ? -11.084 -3.931 -5.314 1.00 82.94 96 ILE A O 1
ATOM 715 N N . LEU A 1 97 ? -10.876 -3.541 -7.528 1.00 86.31 97 LEU A N 1
ATOM 716 C CA . LEU A 1 97 ? -9.474 -3.143 -7.536 1.00 86.31 97 LEU A CA 1
ATOM 717 C C . LEU A 1 97 ? -9.400 -1.706 -8.043 1.00 86.31 97 LEU A C 1
ATOM 719 O O . LEU A 1 97 ? -9.895 -1.405 -9.129 1.00 86.31 97 LEU A O 1
ATOM 723 N N . ILE A 1 98 ? -8.779 -0.827 -7.263 1.00 85.31 98 ILE A N 1
ATOM 724 C CA . ILE A 1 98 ? -8.527 0.560 -7.654 1.00 85.31 98 ILE A CA 1
ATOM 725 C C . ILE A 1 98 ? -7.031 0.687 -7.908 1.00 85.31 98 ILE A C 1
ATOM 727 O O . ILE A 1 98 ? -6.227 0.448 -7.011 1.00 85.31 98 ILE A O 1
ATOM 731 N N . ALA A 1 99 ? -6.666 1.062 -9.130 1.00 83.19 99 ALA A N 1
ATOM 732 C CA . ALA A 1 99 ? -5.296 1.383 -9.493 1.00 83.19 99 ALA A CA 1
ATOM 733 C C . ALA A 1 99 ? -5.210 2.873 -9.823 1.00 83.19 99 ALA A C 1
ATOM 735 O O . ALA A 1 99 ? -6.013 3.388 -10.601 1.00 83.19 99 ALA A O 1
ATOM 736 N N . GLU A 1 100 ? -4.228 3.557 -9.245 1.00 74.62 100 GLU A N 1
ATOM 737 C CA . GLU A 1 100 ? -3.880 4.920 -9.628 1.00 74.62 100 GLU A CA 1
ATOM 738 C C . GLU A 1 100 ? -2.633 4.881 -10.511 1.00 74.62 100 GLU A C 1
ATOM 740 O O . GLU A 1 100 ? -1.679 4.149 -10.235 1.00 74.62 100 GLU A O 1
ATOM 745 N N . GLN A 1 101 ? -2.648 5.651 -11.597 1.00 68.94 101 GLN A N 1
ATOM 746 C CA . GLN A 1 101 ? -1.455 5.859 -12.401 1.00 68.94 101 GLN A CA 1
ATOM 747 C C . GLN A 1 101 ? -0.533 6.846 -11.676 1.00 68.94 101 GLN A C 1
ATOM 749 O O . GLN A 1 101 ? -0.943 7.954 -11.312 1.00 68.94 101 GLN A O 1
ATOM 754 N N . ASP A 1 102 ? 0.716 6.439 -11.457 1.00 64.12 102 ASP A N 1
ATOM 755 C CA . ASP A 1 102 ? 1.754 7.369 -11.033 1.00 64.12 102 ASP A CA 1
ATOM 756 C C . ASP A 1 102 ? 2.219 8.165 -12.258 1.00 64.12 102 ASP A C 1
ATOM 758 O O . ASP A 1 102 ? 2.893 7.632 -13.135 1.00 64.12 102 ASP A O 1
ATOM 762 N N . ASP A 1 103 ? 1.817 9.433 -12.326 1.00 58.91 103 ASP A N 1
ATOM 763 C CA . ASP A 1 103 ? 2.246 10.381 -13.363 1.00 58.91 103 ASP A CA 1
ATOM 764 C C . ASP A 1 103 ? 3.541 11.111 -12.965 1.00 58.91 103 ASP A C 1
ATOM 766 O O . ASP A 1 103 ? 3.886 12.149 -13.537 1.00 58.91 103 ASP A O 1
ATOM 770 N N . SER A 1 104 ? 4.252 10.623 -11.941 1.00 54.31 104 SER A N 1
ATOM 771 C CA . SER A 1 104 ? 5.551 11.173 -11.568 1.00 54.31 104 SER A CA 1
ATOM 772 C C . SER A 1 104 ? 6.515 11.063 -12.758 1.00 54.31 104 SER A C 1
ATOM 774 O O . SER A 1 104 ? 6.684 9.968 -13.296 1.00 54.31 104 SER A O 1
ATOM 776 N N . PRO A 1 105 ? 7.171 12.160 -13.180 1.00 42.94 105 PRO A N 1
ATOM 777 C CA . PRO A 1 105 ? 8.191 12.075 -14.214 1.00 42.94 105 PRO A CA 1
ATOM 778 C C . PRO A 1 105 ? 9.322 11.160 -13.723 1.00 42.94 105 PRO A C 1
ATOM 780 O O . PRO A 1 105 ? 9.830 11.353 -12.610 1.00 42.94 105 PRO A O 1
ATOM 783 N N . LEU A 1 106 ? 9.646 10.151 -14.539 1.00 43.94 106 LEU A N 1
ATOM 784 C CA . LEU A 1 106 ? 10.733 9.188 -14.322 1.00 43.94 106 LEU A CA 1
ATOM 785 C C . LEU A 1 106 ? 12.090 9.889 -14.154 1.00 43.94 106 LEU A C 1
ATOM 787 O O . LEU A 1 106 ? 12.365 10.843 -14.919 1.00 43.94 106 LEU A O 1
#

Secondary structure (DSSP, 8-state):
------EEEEEEEE--TTTHHHHHHHHHTTPPTT-SS---TT--HHHHHHHHHHHHTTT-EEEEEEEEE-TT-HHHHHHHHHHHHHHHHHHTT-------------

Sequence (106 aa):
MASKQRDYLLVAAVLLPADLDAARRTLHALVMPGQRRLHIKKESNPRRAAIIDAIASTGAAATIYNAGRAGRNELAARESGLRTVVADVGAAGHRILIAEQDDSPL

Radius of gyration: 15.98 Å; chains: 1; bounding box: 46×39×32 Å